Protein AF-A0A9D5JVU8-F1 (afdb_monomer_lite)

Organism: NCBI:txid2044937

Foldseek 3Di:
DDDPVVVVVVVVVVVVVVVVVVVVVVVVVVVLVVVCVVQNPCLSVVLVVLCVVVVVVVDPDRDPVNVVVSVVVSVVVSVD

Sequence (80 aa):
MIDKEVLKHDLSELDRVRCELIMANYRYEEALETFDKKYGDGVGQKAIRILRNRFLLKKLVLPPEALEEVSEELYENMQS

Secondary structure (DSSP, 8-state):
---HHHHHHHHHHHHHHHHHHHHHHHHHHHHHHHHHHHH-TTHHHHHHHHHHHTTGGGSSS--HHHHHHHHHHHHHHH--

Radius of gyration: 18.84 Å; chains: 1; bounding box: 45×22×53 Å

Structure (mmCIF, N/CA/C/O backbone):
data_AF-A0A9D5JVU8-F1
#
_entry.id   AF-A0A9D5JVU8-F1
#
loop_
_atom_site.group_PDB
_atom_site.id
_atom_site.type_symbol
_atom_site.label_atom_id
_atom_site.label_alt_id
_atom_site.label_comp_id
_atom_site.label_asym_id
_atom_site.label_entity_id
_atom_site.label_seq_id
_atom_site.pdbx_PDB_ins_code
_atom_site.Cartn_x
_atom_site.Cartn_y
_atom_site.Cartn_z
_atom_site.occupancy
_atom_site.B_iso_or_equiv
_atom_site.auth_seq_id
_atom_site.auth_comp_id
_atom_site.auth_asym_id
_atom_site.auth_atom_id
_atom_site.pdbx_PDB_model_num
ATOM 1 N N . MET A 1 1 ? 25.396 -8.123 -30.048 1.00 74.81 1 MET A N 1
ATOM 2 C CA . MET A 1 1 ? 25.724 -6.926 -29.243 1.00 74.81 1 MET A CA 1
ATOM 3 C C . MET A 1 1 ? 24.417 -6.267 -28.855 1.00 74.81 1 MET A C 1
ATOM 5 O O . MET A 1 1 ? 23.542 -6.206 -29.707 1.00 74.81 1 MET A O 1
ATOM 9 N N . ILE A 1 2 ? 24.263 -5.853 -27.598 1.00 76.12 2 ILE A N 1
ATOM 10 C CA . ILE A 1 2 ? 23.073 -5.114 -27.153 1.00 76.12 2 ILE A CA 1
ATOM 11 C C . ILE A 1 2 ? 23.180 -3.687 -27.696 1.00 76.12 2 ILE A C 1
ATOM 13 O O . ILE A 1 2 ? 24.248 -3.079 -27.614 1.00 76.12 2 ILE A O 1
ATOM 17 N N . ASP A 1 3 ? 22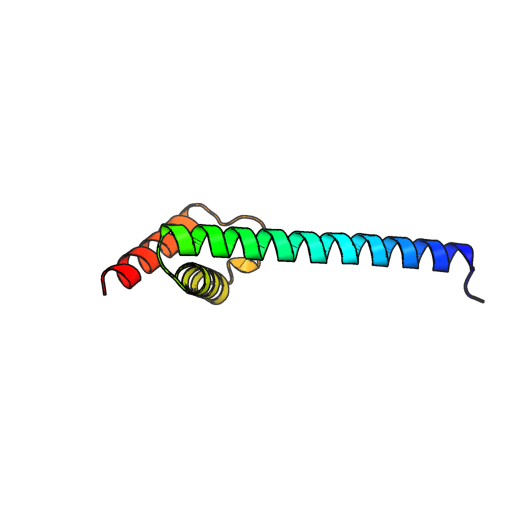.097 -3.188 -28.283 1.00 94.81 3 ASP A N 1
ATOM 18 C CA . ASP A 1 3 ? 22.011 -1.816 -28.772 1.00 94.81 3 ASP A CA 1
ATOM 19 C C . ASP A 1 3 ? 22.026 -0.841 -27.583 1.00 94.81 3 ASP A C 1
ATOM 21 O O . ASP A 1 3 ? 21.290 -1.003 -26.605 1.00 94.81 3 ASP A O 1
ATOM 25 N N . LYS A 1 4 ? 22.901 0.165 -27.654 1.00 92.69 4 LYS A N 1
ATOM 26 C CA . LYS A 1 4 ? 23.102 1.146 -26.585 1.00 92.69 4 LYS A CA 1
ATOM 27 C C . LYS A 1 4 ? 21.853 1.993 -26.330 1.00 92.69 4 LYS A C 1
ATOM 29 O O . LYS A 1 4 ? 21.587 2.328 -25.178 1.00 92.69 4 LYS A O 1
ATOM 34 N N . GLU A 1 5 ? 21.102 2.336 -27.371 1.00 96.19 5 GLU A N 1
ATOM 35 C CA . GLU A 1 5 ? 19.888 3.142 -27.243 1.00 96.19 5 GLU A CA 1
ATOM 36 C C . GLU A 1 5 ? 18.738 2.316 -26.663 1.00 96.19 5 GLU A C 1
ATOM 38 O O . GLU A 1 5 ? 18.004 2.821 -25.814 1.00 96.19 5 GLU A O 1
ATOM 43 N N . VAL A 1 6 ? 18.647 1.027 -27.013 1.00 94.12 6 VAL A N 1
ATOM 44 C CA . VAL A 1 6 ? 17.691 0.095 -26.384 1.00 94.12 6 VAL A CA 1
ATOM 45 C C . VAL A 1 6 ? 17.980 -0.043 -24.889 1.00 94.12 6 VAL A C 1
ATOM 47 O O . VAL A 1 6 ? 17.088 0.149 -24.069 1.00 94.12 6 VAL A O 1
ATOM 50 N N . LEU A 1 7 ? 19.243 -0.269 -24.509 1.00 93.38 7 LEU A N 1
ATOM 51 C CA . LEU A 1 7 ? 19.625 -0.354 -23.096 1.00 93.38 7 LEU A CA 1
ATOM 52 C C . LEU A 1 7 ? 19.312 0.941 -22.332 1.00 93.38 7 LEU A C 1
ATOM 54 O O . LEU A 1 7 ? 18.857 0.899 -21.191 1.00 93.38 7 LEU A O 1
ATOM 58 N N . LYS A 1 8 ? 19.562 2.102 -22.945 1.00 93.94 8 LYS A N 1
ATOM 59 C CA . LYS A 1 8 ? 19.269 3.401 -22.333 1.00 93.94 8 LYS A CA 1
ATOM 60 C C . LYS A 1 8 ? 17.768 3.589 -22.108 1.00 93.94 8 LYS A C 1
ATOM 62 O O . LYS A 1 8 ? 17.384 4.047 -21.035 1.00 93.94 8 LYS A O 1
ATOM 67 N N . HIS A 1 9 ? 16.945 3.223 -23.088 1.00 95.19 9 HIS A N 1
ATOM 68 C CA . HIS A 1 9 ? 15.491 3.257 -22.973 1.00 95.19 9 HIS A CA 1
ATOM 69 C C . HIS A 1 9 ? 14.998 2.358 -21.829 1.00 95.19 9 HIS A C 1
ATOM 71 O O . HIS A 1 9 ? 14.267 2.824 -20.956 1.00 95.19 9 HIS A O 1
ATOM 77 N N . ASP A 1 10 ? 15.462 1.108 -21.776 1.00 94.81 10 ASP A N 1
ATOM 78 C CA . ASP A 1 10 ? 15.050 0.150 -20.745 1.00 94.81 10 ASP A CA 1
ATOM 79 C C . ASP A 1 10 ? 15.459 0.609 -19.337 1.00 94.81 10 ASP A C 1
ATOM 81 O O . ASP A 1 10 ? 14.694 0.474 -18.382 1.00 94.81 10 ASP A O 1
ATOM 85 N N . LEU A 1 11 ? 16.641 1.220 -19.197 1.00 96.62 11 LEU A N 1
ATOM 86 C CA . LEU A 1 11 ? 17.079 1.813 -17.932 1.00 96.62 11 LEU A CA 1
ATOM 87 C C . LEU A 1 11 ? 16.211 3.003 -17.508 1.00 96.62 11 LEU A C 1
ATOM 89 O O . LEU A 1 11 ? 15.912 3.137 -16.322 1.00 96.62 11 LEU A O 1
ATOM 93 N N . SER A 1 12 ? 15.798 3.861 -18.446 1.00 95.56 12 SER A N 1
ATOM 94 C CA . SER A 1 12 ? 14.880 4.967 -18.147 1.00 95.56 12 SER A CA 1
ATOM 95 C C . SER A 1 12 ? 13.514 4.465 -17.683 1.00 95.56 12 SER A C 1
ATOM 97 O O . SER A 1 12 ? 12.949 5.020 -16.743 1.00 95.56 12 SER A O 1
ATOM 99 N N . GLU A 1 13 ? 13.010 3.391 -18.285 1.00 96.81 13 GLU A N 1
ATOM 100 C 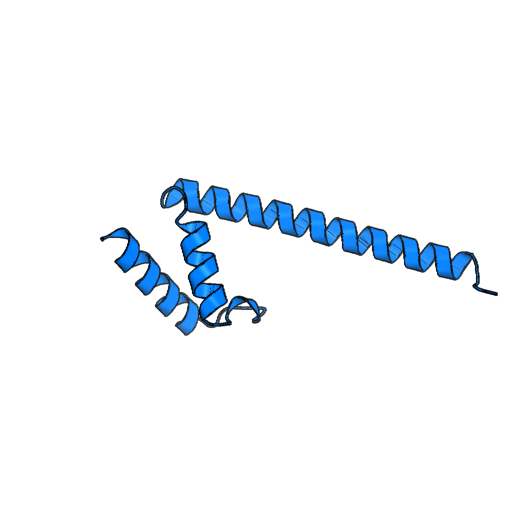CA . GLU A 1 13 ? 11.747 2.784 -17.873 1.00 96.81 13 GLU A CA 1
ATOM 101 C C . GLU A 1 13 ? 11.846 2.140 -16.483 1.00 96.81 13 GLU A C 1
ATOM 103 O O . GLU A 1 13 ? 10.969 2.335 -15.639 1.00 96.81 13 GLU A O 1
ATOM 108 N N . LEU A 1 14 ? 12.951 1.446 -16.192 1.00 95.50 14 LEU A N 1
ATOM 109 C CA . LEU A 1 14 ? 13.214 0.912 -14.854 1.00 95.50 14 LEU A CA 1
ATOM 110 C C . LEU A 1 14 ? 13.282 2.019 -13.794 1.00 95.50 14 LEU A C 1
ATOM 112 O O . LEU A 1 14 ? 12.738 1.853 -12.702 1.00 95.50 14 LEU A O 1
ATOM 116 N N . ASP A 1 15 ? 13.927 3.146 -14.099 1.00 96.12 15 ASP A N 1
ATOM 117 C CA . ASP A 1 15 ? 14.002 4.286 -13.181 1.00 96.12 15 ASP A CA 1
ATOM 118 C C . ASP A 1 15 ? 12.624 4.922 -12.944 1.00 96.12 15 ASP A C 1
ATOM 120 O O . ASP A 1 15 ? 12.272 5.212 -11.797 1.00 96.12 15 ASP A O 1
ATOM 124 N N . ARG A 1 16 ? 11.800 5.040 -13.996 1.00 97.62 16 ARG A N 1
ATOM 125 C CA . ARG A 1 16 ? 10.411 5.509 -13.894 1.00 97.62 16 ARG A CA 1
ATOM 126 C C . ARG A 1 16 ? 9.588 4.617 -12.966 1.00 97.62 16 ARG A C 1
ATOM 128 O O . ARG A 1 16 ? 9.001 5.117 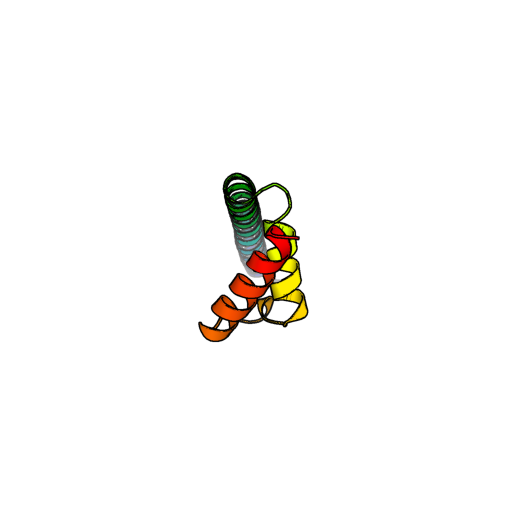-12.007 1.00 97.62 16 ARG A O 1
ATOM 135 N N . VAL A 1 17 ? 9.593 3.302 -13.198 1.00 95.88 17 VAL A N 1
ATOM 136 C CA . VAL A 1 17 ? 8.860 2.332 -12.363 1.00 95.88 17 VAL A CA 1
ATOM 137 C C . VAL A 1 17 ? 9.378 2.342 -10.921 1.00 95.88 17 VAL A C 1
ATOM 139 O O . VAL A 1 17 ? 8.588 2.285 -9.977 1.00 95.88 17 VAL A O 1
ATOM 142 N N . ARG A 1 18 ? 10.697 2.478 -10.718 1.00 95.50 18 ARG A N 1
ATOM 143 C CA . ARG A 1 18 ? 11.283 2.614 -9.375 1.00 95.50 18 ARG A CA 1
ATOM 144 C C . ARG A 1 18 ? 10.757 3.859 -8.661 1.00 95.50 18 ARG A C 1
ATOM 146 O O . ARG A 1 18 ? 10.405 3.774 -7.486 1.00 95.50 18 ARG A O 1
ATOM 153 N N . CYS A 1 19 ? 10.695 4.998 -9.349 1.00 95.38 19 CYS A N 1
ATOM 154 C CA . CYS A 1 19 ? 10.157 6.236 -8.789 1.00 95.38 19 CYS A CA 1
ATOM 155 C C . CYS A 1 19 ? 8.678 6.093 -8.412 1.00 95.38 19 CYS A C 1
ATOM 157 O O . CYS A 1 19 ? 8.282 6.500 -7.321 1.00 95.38 19 CYS A O 1
ATOM 159 N N . GLU A 1 20 ? 7.870 5.466 -9.267 1.00 95.75 20 GLU A N 1
ATOM 160 C CA . GLU A 1 20 ? 6.453 5.207 -8.986 1.00 95.75 20 GLU A CA 1
ATOM 161 C C . GLU A 1 20 ? 6.262 4.340 -7.741 1.00 95.75 20 GLU A C 1
ATOM 163 O O . GLU A 1 20 ? 5.435 4.666 -6.889 1.00 95.75 20 GLU A O 1
ATOM 168 N N . LEU A 1 21 ? 7.074 3.290 -7.587 1.00 94.12 21 LEU A N 1
ATOM 169 C CA . LEU A 1 21 ? 7.055 2.439 -6.399 1.00 94.12 21 LEU A CA 1
ATOM 170 C C . LEU A 1 21 ? 7.416 3.216 -5.125 1.00 94.12 21 LEU A C 1
ATOM 172 O O . LEU A 1 21 ? 6.741 3.072 -4.108 1.00 94.12 21 LEU A O 1
ATOM 176 N N . ILE A 1 22 ? 8.454 4.058 -5.172 1.00 93.50 22 ILE A N 1
ATOM 177 C CA . ILE A 1 22 ? 8.860 4.896 -4.031 1.00 93.50 22 ILE A CA 1
ATOM 178 C C . ILE A 1 22 ? 7.719 5.834 -3.625 1.00 93.50 22 ILE A C 1
ATOM 180 O O . ILE A 1 22 ? 7.367 5.909 -2.449 1.00 93.50 22 ILE A O 1
ATOM 184 N N . MET A 1 23 ? 7.105 6.509 -4.597 1.00 94.00 23 MET A N 1
ATOM 185 C CA . MET A 1 23 ? 5.993 7.424 -4.340 1.00 94.00 23 MET A CA 1
ATOM 186 C C . MET A 1 23 ? 4.759 6.696 -3.798 1.00 94.00 23 MET A C 1
ATOM 188 O O . MET A 1 23 ? 4.079 7.217 -2.916 1.00 94.00 23 MET A O 1
ATOM 192 N N . ALA A 1 24 ? 4.463 5.498 -4.305 1.00 92.69 24 ALA A N 1
ATOM 193 C CA . ALA A 1 24 ? 3.369 4.675 -3.804 1.00 92.69 24 ALA A CA 1
ATOM 194 C C . ALA A 1 24 ? 3.601 4.245 -2.347 1.00 92.69 24 ALA A C 1
ATOM 196 O O . ALA A 1 24 ? 2.679 4.345 -1.539 1.00 92.69 24 ALA A O 1
ATOM 197 N N . ASN A 1 25 ? 4.826 3.836 -1.999 1.00 92.06 25 ASN A N 1
ATOM 198 C CA . ASN A 1 25 ? 5.189 3.482 -0.625 1.00 92.06 25 ASN A CA 1
ATOM 199 C C . ASN A 1 25 ? 5.036 4.673 0.323 1.00 92.06 25 ASN A C 1
ATOM 201 O O . ASN A 1 25 ? 4.425 4.529 1.375 1.00 92.06 25 ASN A O 1
ATOM 205 N N . TYR A 1 26 ? 5.511 5.854 -0.079 1.00 95.38 26 TYR A N 1
ATOM 206 C CA . TYR A 1 26 ? 5.376 7.060 0.736 1.00 95.38 26 TYR A CA 1
ATOM 207 C C . TYR A 1 26 ? 3.905 7.403 1.013 1.00 95.38 26 TYR A C 1
ATOM 209 O O . TYR A 1 26 ? 3.505 7.564 2.161 1.00 95.38 26 TYR A O 1
ATOM 217 N N . ARG A 1 27 ? 3.059 7.409 -0.027 1.00 93.69 27 ARG A N 1
ATOM 218 C CA . ARG A 1 27 ? 1.611 7.650 0.128 1.00 93.69 27 ARG A CA 1
ATOM 219 C C . ARG A 1 27 ? 0.931 6.601 1.007 1.00 93.69 27 ARG A C 1
ATOM 221 O O . ARG A 1 27 ? -0.023 6.912 1.714 1.00 93.69 27 ARG A O 1
ATOM 228 N N . TYR A 1 28 ? 1.381 5.351 0.931 1.00 91.44 28 TYR A N 1
ATOM 229 C CA . TYR A 1 28 ? 0.875 4.273 1.774 1.00 91.44 28 TYR A CA 1
ATOM 230 C C . TYR A 1 28 ? 1.238 4.492 3.249 1.00 91.44 28 TYR A C 1
ATOM 232 O O . TYR A 1 28 ? 0.375 4.347 4.115 1.00 91.44 28 TYR A O 1
ATOM 240 N N . GLU A 1 29 ? 2.479 4.885 3.536 1.00 93.81 29 GLU A N 1
ATOM 241 C CA . GLU A 1 29 ? 2.928 5.2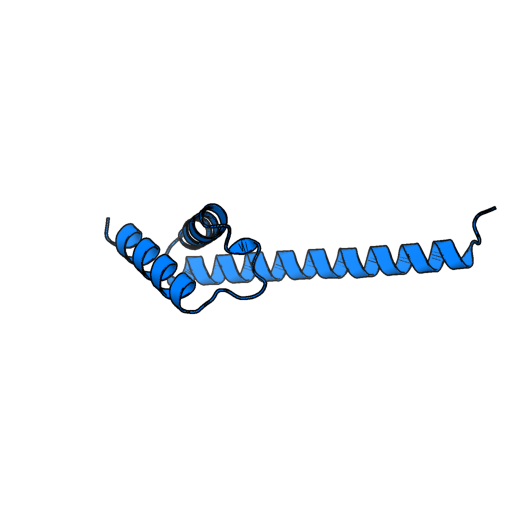27 4.889 1.00 93.81 29 GLU A CA 1
ATOM 242 C C . GLU A 1 29 ? 2.157 6.429 5.453 1.00 93.81 29 GLU A C 1
ATOM 244 O O . GLU A 1 29 ? 1.652 6.351 6.572 1.00 93.81 29 GLU A O 1
ATOM 249 N N . GLU A 1 30 ? 1.958 7.489 4.662 1.00 95.69 30 GLU A N 1
ATOM 250 C CA . GLU A 1 30 ? 1.143 8.649 5.060 1.00 95.69 30 GLU A CA 1
ATOM 251 C C . GLU A 1 30 ? -0.314 8.268 5.366 1.00 95.69 30 GLU A C 1
ATOM 253 O O . GLU A 1 30 ? -0.914 8.763 6.328 1.00 95.69 30 GLU A O 1
ATOM 258 N N . ALA A 1 31 ? -0.907 7.386 4.555 1.00 93.44 31 ALA A N 1
ATOM 259 C CA . ALA A 1 31 ? -2.274 6.917 4.761 1.00 93.44 31 ALA A CA 1
ATOM 260 C C . ALA A 1 31 ? -2.405 6.105 6.057 1.00 93.44 31 ALA A C 1
ATOM 262 O O . ALA A 1 31 ? -3.373 6.290 6.796 1.00 93.44 31 ALA A O 1
ATOM 263 N N . LEU A 1 32 ? -1.424 5.246 6.353 1.00 94.19 32 LEU A N 1
ATOM 264 C CA . LEU A 1 32 ? -1.360 4.511 7.615 1.00 94.19 32 LEU A CA 1
ATOM 265 C C . LEU A 1 32 ? -1.201 5.444 8.810 1.00 94.19 32 LEU A C 1
ATOM 267 O O . LEU A 1 32 ? -1.944 5.313 9.777 1.00 94.19 32 LEU A O 1
ATOM 271 N N . GLU A 1 33 ? -0.285 6.407 8.734 1.00 95.38 33 GLU A N 1
ATOM 272 C CA . GLU A 1 33 ? -0.077 7.379 9.806 1.00 95.38 33 GLU A CA 1
ATOM 273 C C . GLU A 1 33 ? -1.349 8.200 10.062 1.00 95.38 33 GLU A C 1
ATOM 275 O O . GLU A 1 33 ? -1.744 8.421 11.205 1.00 95.38 33 GLU A O 1
ATOM 280 N N . THR A 1 34 ? -2.038 8.622 9.000 1.00 95.12 34 THR A N 1
ATOM 281 C CA . THR A 1 34 ? -3.319 9.338 9.097 1.00 95.12 34 THR A CA 1
ATOM 282 C C . THR A 1 34 ? -4.405 8.474 9.740 1.00 95.12 34 THR A C 1
ATOM 284 O O . THR A 1 34 ? -5.203 8.972 10.538 1.00 95.12 34 THR A O 1
ATOM 287 N N . PHE A 1 35 ? -4.442 7.182 9.410 1.00 94.62 35 PHE A N 1
ATOM 288 C CA . PHE A 1 35 ? -5.378 6.230 9.999 1.00 94.62 35 PHE A CA 1
ATOM 289 C C . PHE A 1 35 ? -5.106 6.038 11.498 1.00 94.62 35 PHE A C 1
ATOM 291 O O . PHE A 1 35 ? -6.024 6.179 12.308 1.00 94.62 35 PHE A O 1
ATOM 298 N N . ASP A 1 36 ? -3.847 5.810 11.873 1.00 95.25 36 ASP A N 1
ATOM 299 C CA . ASP A 1 36 ? -3.421 5.637 13.265 1.00 95.25 36 ASP A CA 1
ATOM 300 C C . ASP A 1 36 ? -3.663 6.907 14.093 1.00 95.25 36 ASP A C 1
ATOM 302 O O . ASP A 1 36 ? -4.215 6.830 15.187 1.00 95.25 36 ASP A O 1
ATOM 306 N N . LYS A 1 37 ? -3.401 8.101 13.544 1.00 95.94 37 LYS A N 1
ATOM 307 C CA . LYS A 1 37 ? -3.741 9.378 14.204 1.00 95.94 37 LYS A CA 1
ATOM 308 C C . LYS A 1 37 ? -5.225 9.501 14.550 1.00 95.94 37 LYS A C 1
ATOM 310 O O . LYS A 1 37 ? -5.572 10.171 15.520 1.00 95.94 37 LYS A O 1
ATOM 315 N N . LYS A 1 38 ? -6.107 8.913 13.738 1.00 95.75 38 LYS A N 1
ATOM 316 C CA . LYS A 1 38 ? -7.559 9.004 13.921 1.00 95.75 38 LYS A CA 1
ATOM 317 C C . LYS A 1 38 ? -8.106 7.931 14.861 1.00 95.75 38 LYS A C 1
ATOM 319 O O . LYS A 1 38 ? -9.037 8.219 15.611 1.00 95.75 38 LYS A O 1
ATOM 324 N N . TYR A 1 39 ? -7.576 6.713 14.791 1.00 93.88 39 TYR A N 1
ATOM 325 C CA . TYR A 1 39 ? -8.163 5.543 15.456 1.00 93.88 39 TYR A CA 1
ATOM 326 C C . TYR A 1 39 ? -7.286 4.943 16.563 1.00 93.88 39 TYR A C 1
ATOM 328 O O . TYR A 1 39 ? -7.757 4.083 17.301 1.00 93.88 39 TYR A O 1
ATOM 336 N N . GLY A 1 40 ? -6.055 5.423 16.721 1.00 93.12 40 GLY A N 1
ATOM 337 C CA . GLY A 1 40 ? -5.078 4.957 17.698 1.00 93.12 40 GLY A CA 1
ATOM 338 C C . GLY A 1 40 ? -3.879 4.270 17.045 1.00 93.12 40 GLY A C 1
ATOM 339 O O . GLY A 1 40 ? -3.988 3.649 15.985 1.00 93.12 40 GLY A O 1
ATOM 340 N N . ASP A 1 41 ? -2.730 4.366 17.712 1.00 93.88 41 ASP A N 1
ATOM 341 C CA . ASP A 1 41 ? -1.465 3.813 17.230 1.00 93.88 41 ASP A CA 1
ATOM 342 C C . ASP A 1 41 ? -1.567 2.300 16.963 1.00 93.88 41 ASP A C 1
ATOM 344 O O . ASP A 1 41 ? -2.013 1.514 17.806 1.00 93.88 41 ASP A O 1
ATOM 348 N N . GLY A 1 42 ? -1.128 1.871 15.776 1.00 90.00 42 GLY A N 1
ATOM 349 C CA . GLY A 1 42 ? -1.073 0.466 15.378 1.00 90.00 42 GLY A CA 1
ATOM 350 C C . GLY A 1 42 ? -2.390 -0.136 14.874 1.00 90.00 42 GLY A C 1
ATOM 351 O O . GLY A 1 42 ? -2.395 -1.307 14.474 1.00 90.00 42 GLY A O 1
ATOM 352 N N . VAL A 1 43 ? -3.499 0.613 14.844 1.00 91.31 43 VAL A N 1
ATOM 353 C CA . VAL A 1 43 ? -4.786 0.116 14.317 1.00 91.31 43 VAL A CA 1
ATOM 354 C C . VAL A 1 43 ? -4.721 -0.090 12.799 1.00 91.31 43 VAL A C 1
ATOM 356 O O . VAL A 1 43 ? -5.203 -1.102 12.291 1.00 91.31 43 VAL A O 1
ATOM 359 N N . GLY A 1 44 ? -4.041 0.784 12.063 1.00 91.44 44 GLY A N 1
ATOM 360 C CA . GLY A 1 44 ? -3.794 0.660 10.629 1.00 91.44 44 GLY A CA 1
ATOM 361 C C . GLY A 1 44 ? -3.009 -0.606 10.283 1.00 91.44 44 GLY A C 1
ATOM 362 O O . GLY A 1 44 ? -3.370 -1.330 9.357 1.00 91.44 44 GLY A O 1
ATOM 363 N N . GLN A 1 45 ? -1.996 -0.964 11.078 1.00 90.06 45 GLN A N 1
ATOM 364 C CA . GLN A 1 45 ? -1.270 -2.230 10.890 1.00 90.06 45 GLN A CA 1
ATOM 365 C C . GLN A 1 45 ? -2.162 -3.454 11.139 1.00 90.06 45 GLN A C 1
ATOM 367 O O . GLN A 1 45 ? -2.074 -4.444 10.404 1.00 90.06 45 GLN A O 1
ATOM 372 N N . LYS A 1 46 ? -3.059 -3.392 12.133 1.00 89.25 46 LYS A N 1
ATOM 373 C CA . LYS A 1 46 ? -4.070 -4.440 12.353 1.00 89.25 46 LYS A CA 1
ATOM 374 C C . LYS A 1 46 ? -5.007 -4.558 11.144 1.00 89.25 46 LYS A C 1
ATOM 376 O O . LYS A 1 46 ? -5.209 -5.669 10.659 1.00 89.25 46 LYS A O 1
ATOM 381 N N . ALA A 1 47 ? -5.482 -3.439 10.595 1.00 87.81 47 ALA A N 1
ATOM 382 C CA . ALA A 1 47 ? -6.342 -3.415 9.410 1.00 87.81 47 ALA A CA 1
ATOM 383 C C . ALA A 1 47 ? -5.671 -4.076 8.197 1.00 87.81 47 ALA A C 1
ATOM 385 O O . ALA A 1 47 ? -6.239 -4.968 7.563 1.00 87.81 47 ALA A O 1
ATOM 386 N N . ILE A 1 48 ? -4.415 -3.720 7.922 1.00 87.75 48 ILE A N 1
ATOM 387 C CA . ILE A 1 48 ? -3.633 -4.324 6.837 1.00 87.75 48 ILE A CA 1
ATOM 388 C C . ILE A 1 48 ? -3.436 -5.825 7.048 1.00 87.75 48 ILE A C 1
ATOM 390 O O . ILE A 1 48 ? -3.505 -6.596 6.087 1.00 87.75 48 ILE A O 1
ATOM 394 N N . ARG A 1 49 ? -3.208 -6.268 8.288 1.00 86.00 49 ARG A N 1
ATOM 395 C CA . ARG A 1 49 ? -3.078 -7.694 8.608 1.00 86.00 49 ARG A CA 1
ATOM 396 C C . ARG A 1 49 ? -4.367 -8.458 8.306 1.00 86.00 49 ARG A C 1
ATOM 398 O O . ARG A 1 49 ? -4.286 -9.521 7.691 1.00 86.00 49 ARG A O 1
ATOM 405 N N . ILE A 1 50 ? -5.528 -7.918 8.679 1.00 83.19 50 ILE A N 1
ATOM 406 C CA . IL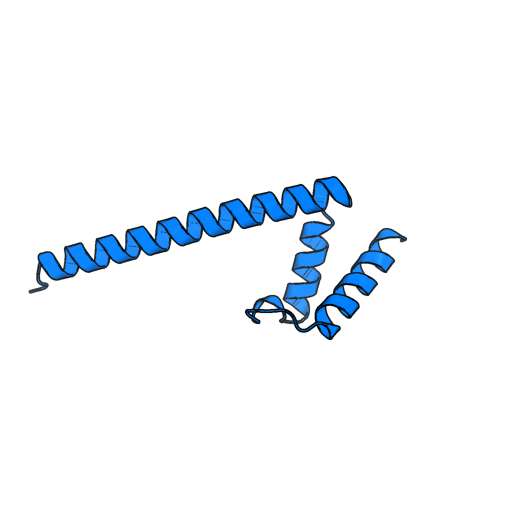E A 1 50 ? -6.836 -8.525 8.385 1.00 83.19 50 ILE A CA 1
ATOM 407 C C . ILE A 1 50 ? -7.027 -8.639 6.865 1.00 83.19 50 ILE A C 1
ATOM 409 O O . ILE A 1 50 ? -7.286 -9.729 6.346 1.00 83.19 50 ILE A O 1
ATOM 413 N N . LEU A 1 51 ? -6.779 -7.551 6.129 1.00 82.38 51 LEU A N 1
ATOM 414 C CA . LEU A 1 51 ? -6.855 -7.535 4.664 1.00 82.38 51 LEU A CA 1
ATOM 415 C C . LEU A 1 51 ? -5.901 -8.549 4.011 1.00 82.38 51 LEU A C 1
ATOM 417 O O . LEU A 1 51 ? -6.255 -9.211 3.032 1.00 82.38 51 LEU A O 1
ATOM 421 N N . ARG A 1 52 ? -4.685 -8.706 4.547 1.00 80.81 52 ARG A N 1
ATOM 422 C CA . ARG A 1 52 ? -3.697 -9.673 4.049 1.00 80.81 52 ARG A CA 1
ATOM 423 C C . ARG A 1 52 ? -4.145 -11.113 4.275 1.00 80.81 52 ARG A C 1
ATOM 425 O O . ARG A 1 52 ? -4.071 -11.913 3.344 1.00 80.81 52 ARG A O 1
ATOM 432 N N . ASN A 1 53 ? -4.614 -11.428 5.480 1.00 78.75 53 ASN A N 1
ATOM 433 C CA . ASN A 1 53 ? -5.042 -12.774 5.865 1.00 78.75 53 ASN A CA 1
ATOM 434 C C . ASN A 1 53 ? -6.228 -13.263 5.028 1.00 78.75 53 ASN A C 1
ATOM 436 O O . ASN A 1 53 ? -6.311 -14.444 4.705 1.00 78.75 53 ASN A O 1
ATOM 440 N N . ARG A 1 54 ? -7.107 -12.345 4.615 1.00 74.06 54 ARG A N 1
ATOM 441 C CA . ARG A 1 54 ? -8.259 -12.643 3.756 1.00 74.06 54 ARG A CA 1
ATOM 442 C C . ARG A 1 54 ? -7.923 -12.653 2.253 1.00 74.06 54 ARG A C 1
ATOM 444 O O . ARG A 1 54 ? -8.824 -12.699 1.422 1.00 74.06 54 ARG A O 1
ATOM 451 N N . PHE A 1 55 ? -6.639 -12.585 1.876 1.00 74.19 55 PHE A N 1
ATOM 452 C CA . PHE A 1 55 ? -6.162 -12.442 0.486 1.00 74.19 55 PHE A CA 1
ATOM 453 C C . PHE A 1 55 ? -6.736 -11.227 -0.262 1.00 74.19 55 PHE A C 1
ATOM 455 O O . PHE A 1 55 ? -6.650 -11.137 -1.489 1.00 74.19 55 PHE A O 1
ATOM 462 N N . LEU A 1 56 ? -7.285 -10.261 0.471 1.00 66.75 56 LEU A N 1
ATOM 463 C CA . LEU A 1 56 ? -7.975 -9.109 -0.087 1.00 66.75 56 LEU A CA 1
ATOM 464 C C . LEU A 1 56 ? -6.999 -8.070 -0.652 1.00 66.75 56 LEU A C 1
ATOM 466 O O . LEU A 1 56 ? -7.329 -7.406 -1.626 1.00 66.75 56 LEU A O 1
ATOM 470 N N . LEU A 1 57 ? -5.759 -8.023 -0.149 1.00 63.75 57 LEU A N 1
ATOM 471 C CA . LEU A 1 57 ? -4.685 -7.189 -0.713 1.00 63.75 57 LEU A CA 1
ATOM 472 C C . LEU A 1 57 ? -4.286 -7.560 -2.153 1.00 63.75 57 LEU A C 1
ATOM 474 O O . LEU A 1 57 ? -3.594 -6.788 -2.807 1.00 63.75 57 LEU A O 1
ATOM 478 N N . LYS A 1 58 ? -4.686 -8.738 -2.657 1.00 63.31 58 LYS A N 1
ATOM 479 C CA . LYS A 1 58 ? -4.458 -9.121 -4.061 1.00 63.31 58 LYS A CA 1
ATOM 480 C C . LYS A 1 58 ? -5.514 -8.547 -5.011 1.00 63.31 58 LYS A C 1
ATOM 482 O O . LYS A 1 58 ? -5.344 -8.646 -6.224 1.00 63.31 58 LYS A O 1
ATOM 487 N N . LYS A 1 59 ? -6.614 -7.995 -4.487 1.00 62.41 59 LYS A N 1
ATOM 488 C CA . LYS A 1 59 ? -7.668 -7.372 -5.289 1.00 62.41 59 LYS A CA 1
ATOM 489 C C . LYS A 1 59 ? -7.352 -5.887 -5.462 1.00 62.41 59 LYS A C 1
ATOM 491 O O . LYS A 1 59 ? -7.055 -5.205 -4.489 1.00 62.41 59 LYS A O 1
ATOM 496 N N . LEU A 1 60 ? -7.453 -5.391 -6.698 1.00 56.62 60 LEU A N 1
ATOM 497 C CA . LEU A 1 60 ? -7.280 -3.964 -7.016 1.00 56.62 60 LEU A CA 1
ATOM 498 C C . LEU A 1 60 ? -8.294 -3.070 -6.285 1.00 56.62 60 LEU A C 1
ATOM 500 O O . LEU A 1 60 ? -7.997 -1.918 -5.992 1.00 56.62 60 LEU A O 1
ATOM 504 N N . VAL A 1 61 ? -9.485 -3.605 -6.011 1.00 70.62 61 VAL A N 1
ATOM 505 C CA . VAL A 1 61 ? -10.566 -2.935 -5.287 1.00 70.62 61 VAL A CA 1
ATOM 506 C C . VAL A 1 61 ? -11.197 -3.949 -4.339 1.00 70.62 61 VAL A C 1
ATOM 508 O O . VAL A 1 61 ? -11.474 -5.088 -4.730 1.00 70.62 61 VAL A O 1
ATOM 511 N N . LEU A 1 62 ? -11.409 -3.543 -3.088 1.00 73.69 62 LEU A N 1
ATOM 512 C CA . LEU A 1 62 ? -12.139 -4.350 -2.118 1.00 73.69 62 LEU A CA 1
ATOM 513 C C . LEU A 1 62 ? -13.635 -4.305 -2.450 1.00 73.69 62 LEU A C 1
ATOM 515 O O . LEU A 1 62 ? -14.173 -3.206 -2.596 1.00 73.69 62 LEU A O 1
ATOM 519 N N . PRO A 1 63 ? -14.313 -5.457 -2.590 1.00 80.31 63 PRO A N 1
ATOM 520 C CA . PRO A 1 63 ? -15.761 -5.460 -2.747 1.00 80.31 63 PRO A CA 1
ATOM 521 C C . PRO A 1 63 ? -16.430 -4.934 -1.458 1.00 80.31 63 PRO A C 1
ATOM 523 O O . PRO A 1 63 ? -15.846 -5.106 -0.381 1.00 80.31 63 PRO A O 1
ATOM 526 N N . PRO A 1 64 ? -17.609 -4.287 -1.540 1.00 80.81 64 PRO A N 1
ATOM 527 C CA . PRO A 1 64 ? -18.272 -3.665 -0.389 1.00 80.81 64 PRO A CA 1
ATOM 528 C C . PRO A 1 64 ? -18.450 -4.603 0.806 1.00 80.81 64 PRO A C 1
ATOM 530 O O . PRO A 1 64 ? -18.193 -4.207 1.937 1.00 80.81 64 PRO A O 1
ATOM 533 N N . GLU A 1 65 ? -18.780 -5.867 0.552 1.00 80.12 65 GLU A N 1
ATOM 534 C CA . GLU A 1 65 ? -18.996 -6.877 1.592 1.00 80.12 65 GLU A CA 1
ATOM 535 C C . GLU A 1 65 ? -17.703 -7.141 2.378 1.00 80.12 65 GLU A C 1
ATOM 537 O O . GLU A 1 65 ? -17.702 -7.241 3.599 1.00 80.12 65 GLU A O 1
ATOM 542 N N . ALA A 1 66 ? -16.560 -7.165 1.685 1.00 79.88 66 ALA A N 1
ATOM 543 C CA . ALA A 1 66 ? -15.264 -7.344 2.329 1.00 79.88 66 ALA A CA 1
ATOM 544 C C . ALA A 1 66 ? -14.826 -6.106 3.127 1.00 79.88 66 ALA A C 1
ATOM 546 O O . ALA A 1 66 ? -14.072 -6.241 4.088 1.00 79.88 66 ALA A O 1
ATOM 547 N N . LEU A 1 67 ? -15.259 -4.904 2.728 1.00 82.62 67 LEU A N 1
ATOM 548 C CA . LEU A 1 67 ? -15.027 -3.689 3.513 1.00 82.62 67 LEU A CA 1
ATOM 549 C C . LEU A 1 67 ? -15.831 -3.720 4.810 1.00 82.62 67 LEU A C 1
ATOM 551 O O . LEU A 1 67 ? -15.290 -3.361 5.853 1.00 82.62 67 LEU A O 1
ATOM 555 N N . GLU A 1 68 ? -17.084 -4.159 4.749 1.00 85.12 68 GLU A N 1
ATOM 556 C CA . GLU A 1 68 ? -17.966 -4.255 5.911 1.00 85.12 68 GLU A CA 1
ATOM 557 C C . GLU A 1 68 ? -17.420 -5.264 6.926 1.00 85.12 68 GLU A C 1
ATOM 559 O O . GLU A 1 68 ? -17.140 -4.889 8.061 1.00 85.12 68 GLU A O 1
ATOM 564 N N . GLU A 1 69 ? -17.079 -6.476 6.481 1.00 85.19 69 GLU A N 1
ATOM 565 C CA . GLU A 1 69 ? -16.505 -7.514 7.347 1.00 85.19 69 GLU A CA 1
ATOM 566 C C . GLU A 1 69 ? -15.200 -7.084 8.046 1.00 85.19 69 GLU A C 1
ATOM 568 O O . GLU A 1 69 ? -14.974 -7.386 9.218 1.00 85.19 69 GLU A O 1
ATOM 573 N N . VAL A 1 70 ? -14.298 -6.406 7.324 1.00 84.56 70 VAL A N 1
ATOM 574 C CA . VAL A 1 70 ? -13.025 -5.921 7.890 1.00 84.56 70 VAL A CA 1
ATOM 575 C C . VAL A 1 70 ? -13.281 -4.788 8.881 1.00 84.56 70 VAL A C 1
ATOM 577 O O . VAL A 1 70 ? -12.583 -4.688 9.891 1.00 84.56 70 VAL A O 1
ATOM 580 N N . SER A 1 71 ? -14.265 -3.934 8.594 1.00 86.50 71 SER A N 1
ATOM 581 C CA . SER A 1 71 ? -14.630 -2.812 9.460 1.00 86.50 71 SER A CA 1
ATOM 582 C C . SER A 1 71 ? -15.245 -3.299 10.769 1.00 86.50 71 SER A C 1
ATOM 584 O O . SER A 1 71 ? -14.870 -2.796 11.826 1.00 86.50 71 SER A O 1
ATOM 586 N N . GLU A 1 72 ? -16.129 -4.298 10.710 1.00 88.38 72 GLU A N 1
ATOM 587 C CA . GLU A 1 72 ? -16.724 -4.941 11.886 1.00 88.38 72 GLU A CA 1
ATOM 588 C C . GLU A 1 72 ? -15.654 -5.594 12.769 1.00 88.38 72 GLU A C 1
ATOM 590 O O . GLU A 1 72 ? -15.554 -5.271 13.952 1.00 88.38 72 GLU A O 1
ATOM 595 N N . GLU A 1 73 ? -14.779 -6.424 12.187 1.00 86.50 73 GLU A N 1
ATOM 596 C CA . GLU A 1 73 ? -13.708 -7.096 12.937 1.00 86.50 73 GLU A CA 1
ATOM 597 C C . GLU A 1 73 ? -12.763 -6.084 13.605 1.00 86.50 73 GLU A C 1
ATOM 599 O O . GLU A 1 73 ? -12.347 -6.261 14.754 1.00 86.50 73 GLU A O 1
ATOM 604 N N . LEU A 1 74 ? -12.410 -5.003 12.904 1.00 86.06 74 LEU A N 1
ATOM 605 C CA . LEU A 1 74 ? -11.594 -3.937 13.484 1.00 86.06 74 LEU A CA 1
ATOM 606 C C . LEU A 1 74 ? -12.304 -3.244 14.641 1.00 86.06 74 LEU A C 1
ATOM 608 O O . LEU A 1 74 ? -11.678 -3.007 15.673 1.00 86.06 74 LEU A O 1
ATOM 612 N N . TYR A 1 75 ? -13.586 -2.928 14.475 1.00 88.06 75 TYR A N 1
ATOM 613 C CA . TYR A 1 75 ? -14.374 -2.249 15.492 1.00 88.06 75 TYR A CA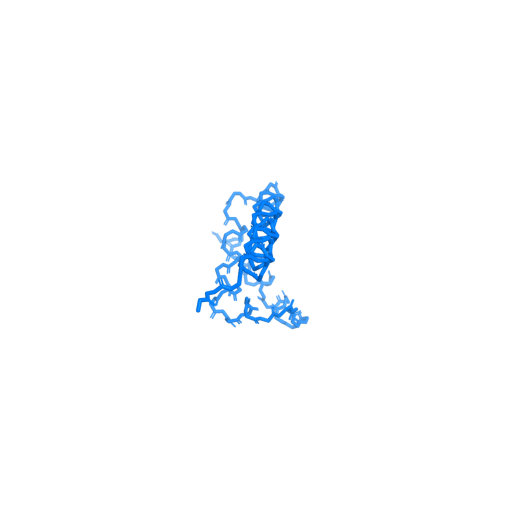 1
ATOM 614 C C . TYR A 1 75 ? -14.477 -3.080 16.777 1.00 88.06 75 TYR A C 1
ATOM 616 O O . TYR A 1 75 ? -14.213 -2.556 17.859 1.00 88.06 75 TYR A O 1
ATOM 624 N N . GLU A 1 76 ? -14.765 -4.379 16.671 1.00 88.25 76 GLU A N 1
ATOM 625 C CA . GLU A 1 76 ? -14.809 -5.300 17.817 1.00 88.25 76 GLU A CA 1
ATOM 626 C C . GLU A 1 76 ? -13.461 -5.373 18.552 1.00 88.25 76 GLU A C 1
ATOM 628 O O . GLU A 1 76 ? -13.401 -5.267 19.781 1.00 88.25 76 GLU A O 1
ATOM 633 N N . ASN A 1 77 ? -12.357 -5.463 17.801 1.00 82.88 77 ASN A N 1
ATOM 634 C CA . ASN A 1 77 ? -11.003 -5.486 18.362 1.00 82.88 77 ASN A CA 1
ATOM 635 C C . ASN A 1 77 ? -10.612 -4.188 19.086 1.00 82.88 77 ASN A C 1
ATOM 637 O O . ASN A 1 77 ? -9.676 -4.204 19.882 1.00 82.88 77 ASN A O 1
ATOM 641 N N . MET A 1 78 ? -11.259 -3.059 18.788 1.00 79.38 78 MET A N 1
ATOM 642 C CA . MET A 1 78 ? -11.002 -1.779 19.460 1.00 79.38 78 MET A CA 1
ATOM 643 C C . MET A 1 78 ? -11.783 -1.616 20.771 1.00 79.38 78 MET A C 1
ATOM 645 O O . MET A 1 78 ? -11.440 -0.743 21.563 1.00 79.38 78 MET A O 1
ATOM 649 N N . GLN A 1 79 ? -12.829 -2.415 20.992 1.00 77.12 79 GLN A N 1
ATOM 650 C CA . GLN A 1 79 ? -13.648 -2.393 22.214 1.00 77.12 79 GLN A CA 1
ATOM 651 C C . GLN A 1 79 ? -13.162 -3.386 23.287 1.00 77.12 79 GLN A C 1
ATOM 653 O O . GLN A 1 79 ? -13.699 -3.396 24.394 1.00 77.12 79 GLN A O 1
ATOM 658 N N . SER A 1 80 ? -12.183 -4.230 22.943 1.00 57.66 80 SER A N 1
ATOM 659 C CA . SER A 1 80 ? -11.617 -5.303 23.777 1.00 57.66 80 SER A CA 1
ATOM 660 C C . SER A 1 80 ? -10.335 -4.858 24.476 1.00 57.66 80 SER A C 1
ATOM 662 O O . SER A 1 80 ? -10.159 -5.215 25.661 1.00 57.66 80 SER A O 1
#

pLDDT: mean 87.09, std 9.95, range [56.62, 97.62]